Protein AF-A0A970BBR5-F1 (afdb_monomer_lite)

Foldseek 3Di:
DVVPPVVVVVDPDDVVVVVVVVVVPDDPVNVVVCCVVPPVPDDDDDDDDDPPVVDDVVVVCVVHDDDDDDPCRVPPD

Sequence (77 aa):
EQIVRWNNMGFETDPAKVKREIYEKLSFEDIAVFYKNNLQTKPVVICIVGDKKSIDMTELGKYGKIVEVKEASLFGK

Radius of gyration: 21.23 Å; chains: 1; bounding box: 44×36×47 Å

Structure (mmCIF, N/CA/C/O backbone):
data_AF-A0A970BBR5-F1
#
_entry.id   AF-A0A970BBR5-F1
#
loop_
_atom_site.group_PDB
_atom_site.id
_atom_site.type_symbol
_atom_site.label_atom_id
_atom_site.label_alt_id
_atom_site.label_comp_id
_atom_site.label_asym_id
_atom_site.label_entity_id
_atom_site.label_seq_id
_atom_site.pdbx_PDB_ins_code
_atom_site.Cartn_x
_atom_site.Cartn_y
_atom_site.Cartn_z
_atom_site.occupancy
_atom_site.B_iso_or_equiv
_atom_site.auth_seq_id
_atom_site.auth_comp_id
_atom_site.auth_asym_id
_atom_site.auth_atom_id
_atom_site.pdbx_PDB_model_num
ATOM 1 N N . GLU A 1 1 ? 14.472 -24.523 -15.364 1.00 51.62 1 GLU A N 1
ATOM 2 C CA . GLU A 1 1 ? 13.711 -24.238 -16.604 1.00 51.62 1 GLU A CA 1
ATOM 3 C C . GLU A 1 1 ? 13.063 -22.844 -16.589 1.00 51.62 1 GLU A C 1
ATOM 5 O O . GLU A 1 1 ? 11.852 -22.704 -16.693 1.00 51.62 1 GLU A O 1
ATOM 10 N N . GLN A 1 2 ? 13.850 -21.768 -16.468 1.00 55.59 2 GLN A N 1
ATOM 11 C CA . GLN A 1 2 ? 13.303 -20.398 -16.527 1.00 55.59 2 GLN A CA 1
ATOM 12 C C . GLN A 1 2 ? 12.944 -19.981 -17.971 1.00 55.59 2 GLN A C 1
ATOM 14 O O . GLN A 1 2 ? 12.047 -19.173 -18.185 1.00 55.59 2 GLN A O 1
ATOM 19 N N . ILE A 1 3 ? 13.598 -20.614 -18.955 1.00 55.84 3 ILE A N 1
ATOM 20 C CA . ILE A 1 3 ? 13.493 -20.335 -20.396 1.00 55.84 3 ILE A CA 1
ATOM 21 C C . ILE A 1 3 ? 12.101 -20.690 -20.969 1.00 55.84 3 ILE A C 1
ATOM 23 O O . ILE A 1 3 ? 11.677 -20.096 -21.953 1.00 55.84 3 ILE A O 1
ATOM 27 N N . VAL A 1 4 ? 11.334 -21.586 -20.331 1.00 69.06 4 VAL A N 1
ATOM 28 C CA . VAL A 1 4 ? 10.053 -22.094 -20.876 1.00 69.06 4 VAL A CA 1
ATOM 29 C C . VAL A 1 4 ? 8.867 -21.158 -20.596 1.00 69.06 4 VAL A C 1
ATOM 31 O O . VAL A 1 4 ? 7.961 -21.016 -21.415 1.00 69.06 4 VAL A O 1
ATOM 34 N N . ARG A 1 5 ? 8.851 -20.469 -19.449 1.00 82.62 5 ARG A N 1
ATOM 35 C CA . ARG A 1 5 ? 7.653 -19.740 -18.996 1.00 82.62 5 ARG A CA 1
ATOM 36 C C . ARG A 1 5 ? 7.337 -18.503 -19.839 1.00 82.62 5 ARG A C 1
ATOM 38 O O . ARG A 1 5 ? 6.167 -18.201 -20.043 1.00 82.62 5 ARG A O 1
ATOM 45 N N . TRP A 1 6 ? 8.349 -17.768 -20.296 1.00 85.75 6 TRP A N 1
ATOM 46 C CA . TRP A 1 6 ? 8.132 -16.529 -21.052 1.00 85.75 6 TRP A CA 1
ATOM 47 C C . TRP A 1 6 ? 7.694 -16.797 -22.489 1.00 85.75 6 TRP A C 1
ATOM 49 O O . TRP A 1 6 ? 6.814 -16.102 -22.989 1.00 85.75 6 TRP A O 1
ATOM 59 N N . ASN A 1 7 ? 8.209 -17.864 -23.102 1.00 85.38 7 ASN A N 1
ATOM 60 C CA . ASN A 1 7 ? 7.755 -18.302 -24.416 1.00 85.38 7 ASN A CA 1
ATOM 61 C C . ASN A 1 7 ? 6.268 -18.708 -24.387 1.00 85.38 7 ASN A C 1
ATOM 63 O O . ASN A 1 7 ? 5.494 -18.254 -25.222 1.00 85.38 7 ASN A O 1
ATOM 67 N N . ASN A 1 8 ? 5.831 -19.420 -23.339 1.00 88.12 8 ASN A N 1
ATOM 68 C CA . ASN A 1 8 ? 4.416 -19.776 -23.143 1.00 88.12 8 ASN A CA 1
ATOM 69 C C . ASN A 1 8 ? 3.491 -18.572 -22.877 1.00 88.12 8 ASN A C 1
ATOM 71 O O . ASN A 1 8 ? 2.278 -18.693 -23.017 1.00 88.12 8 ASN A O 1
ATOM 75 N N . MET A 1 9 ? 4.037 -17.418 -22.482 1.00 88.06 9 MET A N 1
ATOM 76 C CA . MET A 1 9 ? 3.284 -16.161 -22.358 1.00 88.06 9 MET A CA 1
ATOM 77 C C . MET A 1 9 ? 3.266 -15.350 -23.666 1.00 88.06 9 MET A C 1
ATOM 79 O O . MET A 1 9 ? 2.729 -14.246 -23.677 1.00 88.06 9 MET A O 1
ATOM 83 N N . GLY A 1 10 ? 3.849 -15.876 -24.750 1.00 90.56 10 GLY A N 1
ATOM 84 C CA . GLY A 1 10 ? 3.885 -15.232 -26.063 1.00 90.56 10 GLY A CA 1
ATOM 85 C C . GLY A 1 10 ? 5.029 -14.235 -26.260 1.00 90.56 10 GLY A C 1
ATOM 86 O O . GLY A 1 10 ? 4.987 -13.454 -27.205 1.00 90.56 10 GLY A O 1
ATOM 87 N N . PHE A 1 11 ? 6.047 -14.228 -25.393 1.00 89.12 11 PHE A N 1
ATOM 88 C CA . PHE A 1 11 ? 7.217 -13.371 -25.591 1.00 89.12 11 PHE A CA 1
ATOM 89 C C . PHE A 1 11 ? 8.204 -13.999 -26.586 1.00 89.12 11 PHE A C 1
ATOM 91 O O . PHE A 1 11 ? 8.603 -15.155 -26.434 1.00 89.12 11 PHE A O 1
ATOM 98 N N . GLU A 1 12 ? 8.648 -13.206 -27.564 1.00 88.62 12 GLU A N 1
ATOM 99 C CA . GLU A 1 12 ? 9.662 -13.604 -28.556 1.00 88.62 12 GLU A CA 1
ATOM 100 C C . GLU A 1 12 ? 11.067 -13.720 -27.950 1.00 88.62 12 GLU A C 1
ATOM 102 O O . GLU A 1 12 ? 11.884 -14.534 -28.376 1.00 88.62 12 GLU A O 1
ATOM 107 N N . THR A 1 13 ? 11.354 -12.908 -26.932 1.00 88.50 13 THR A N 1
ATOM 108 C CA . THR A 1 13 ? 12.633 -12.888 -26.217 1.00 88.50 13 THR A CA 1
ATOM 109 C C . THR A 1 13 ? 12.404 -12.728 -24.719 1.00 88.50 13 THR A C 1
ATOM 111 O O . THR A 1 13 ? 11.301 -12.420 -24.273 1.00 88.50 13 THR A O 1
ATOM 114 N N . ASP A 1 14 ? 13.449 -12.959 -23.925 1.00 89.25 14 ASP A N 1
ATOM 115 C CA . ASP A 1 14 ? 13.412 -12.768 -22.476 1.00 89.25 14 ASP A CA 1
ATOM 116 C C . ASP A 1 14 ? 13.010 -11.317 -22.116 1.00 89.25 14 ASP A C 1
ATOM 118 O O . ASP A 1 14 ? 13.815 -10.393 -22.296 1.00 89.25 14 ASP A O 1
ATOM 122 N N . PRO A 1 15 ? 11.806 -11.093 -21.549 1.00 90.50 15 PRO A N 1
ATOM 123 C CA . PRO A 1 15 ? 11.340 -9.756 -21.211 1.00 90.50 15 PRO A CA 1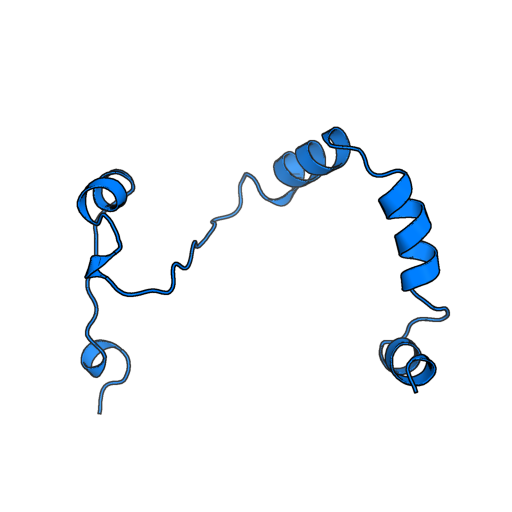
ATOM 124 C C . PRO A 1 15 ? 12.155 -9.115 -20.082 1.00 90.50 15 PRO A C 1
ATOM 126 O O . PRO A 1 15 ? 12.130 -7.895 -19.944 1.00 90.50 15 PRO A O 1
ATOM 129 N N . ALA A 1 16 ? 12.876 -9.886 -19.263 1.00 89.75 16 ALA A N 1
ATOM 130 C CA . ALA A 1 16 ? 13.721 -9.344 -18.205 1.00 89.75 16 ALA A CA 1
ATOM 131 C C . ALA A 1 16 ? 14.930 -8.586 -18.770 1.00 89.75 16 ALA A C 1
ATOM 133 O O . ALA A 1 16 ? 15.344 -7.598 -18.165 1.00 89.75 16 ALA A O 1
ATOM 134 N N . LYS A 1 17 ? 15.459 -8.991 -19.935 1.00 88.62 17 LYS A N 1
ATOM 135 C CA . LYS A 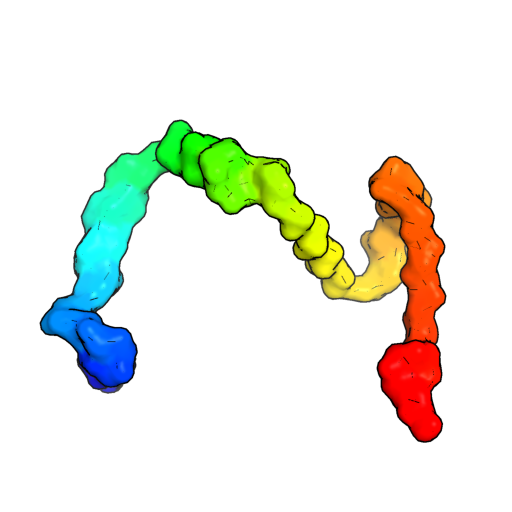1 17 ? 16.545 -8.263 -20.616 1.00 88.62 17 LYS A CA 1
ATOM 136 C C . LYS A 1 17 ? 16.090 -6.870 -21.035 1.00 88.62 17 LYS A C 1
ATOM 138 O O . LYS A 1 17 ? 16.708 -5.887 -20.648 1.00 88.62 17 LYS A O 1
ATOM 143 N N . VAL A 1 18 ? 14.953 -6.799 -21.727 1.00 89.38 18 VAL A N 1
ATOM 144 C CA . VAL A 1 18 ? 14.355 -5.533 -22.179 1.00 89.38 18 VAL A CA 1
ATOM 145 C C . VAL A 1 18 ? 13.980 -4.646 -20.988 1.00 89.38 18 VAL A C 1
ATOM 147 O O . VAL A 1 18 ? 14.292 -3.459 -20.963 1.00 89.38 18 VAL A O 1
ATOM 150 N N . LYS A 1 19 ? 13.339 -5.219 -19.962 1.00 91.38 19 LYS A N 1
ATOM 151 C CA . LYS A 1 19 ? 12.906 -4.468 -18.774 1.00 91.38 19 LYS A CA 1
ATOM 152 C C . LYS A 1 19 ? 14.071 -3.893 -17.975 1.00 91.38 19 LYS A C 1
ATOM 154 O O . LYS A 1 19 ? 13.931 -2.793 -17.453 1.00 91.38 19 LYS A O 1
ATOM 159 N N . ARG A 1 20 ? 15.203 -4.601 -17.878 1.00 93.75 20 ARG A N 1
ATOM 160 C CA . ARG A 1 20 ? 16.375 -4.134 -17.121 1.00 93.75 20 ARG A CA 1
ATOM 161 C C . ARG A 1 20 ? 16.882 -2.791 -17.639 1.00 93.75 20 ARG A C 1
ATOM 163 O O . ARG A 1 20 ? 17.010 -1.865 -16.849 1.00 93.75 20 ARG A O 1
ATOM 170 N N . GLU A 1 21 ? 17.083 -2.670 -18.949 1.00 92.06 21 GLU A N 1
ATOM 171 C CA . GLU A 1 21 ? 17.571 -1.430 -19.570 1.00 92.06 21 GLU A CA 1
ATOM 172 C C . GLU A 1 21 ? 16.617 -0.246 -19.354 1.00 92.06 21 GLU A C 1
ATOM 174 O O . GLU A 1 21 ? 17.054 0.897 -19.232 1.00 92.06 21 GLU A O 1
ATOM 179 N N . ILE A 1 22 ? 15.308 -0.516 -19.306 1.00 92.62 22 ILE A N 1
ATOM 180 C CA . ILE A 1 22 ? 14.279 0.496 -19.039 1.00 92.62 22 ILE A CA 1
ATOM 181 C C . ILE A 1 22 ? 14.311 0.909 -17.565 1.00 92.62 22 ILE A C 1
ATOM 183 O O . ILE A 1 22 ? 14.280 2.098 -17.263 1.00 92.62 22 ILE A O 1
ATOM 187 N N . TYR A 1 23 ? 14.398 -0.053 -16.642 1.00 92.94 23 TYR A N 1
ATOM 188 C CA . TYR A 1 23 ? 14.427 0.226 -15.205 1.00 92.94 23 TYR A CA 1
ATOM 189 C C . TYR A 1 23 ? 15.689 0.971 -14.769 1.00 92.94 23 TYR A C 1
ATOM 191 O O . TYR A 1 23 ? 15.596 1.833 -13.905 1.00 92.94 23 TYR A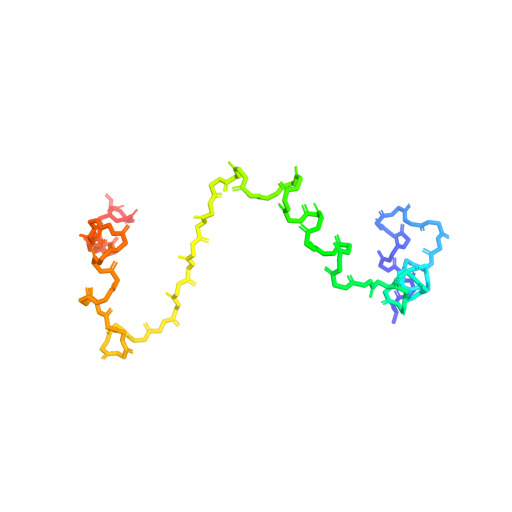 O 1
ATOM 199 N N . GLU A 1 24 ? 16.840 0.704 -15.388 1.00 94.81 24 GLU A N 1
ATOM 200 C CA . GLU A 1 24 ? 18.087 1.439 -15.121 1.00 94.81 24 GLU A CA 1
ATOM 201 C C . GLU A 1 24 ? 18.001 2.927 -15.492 1.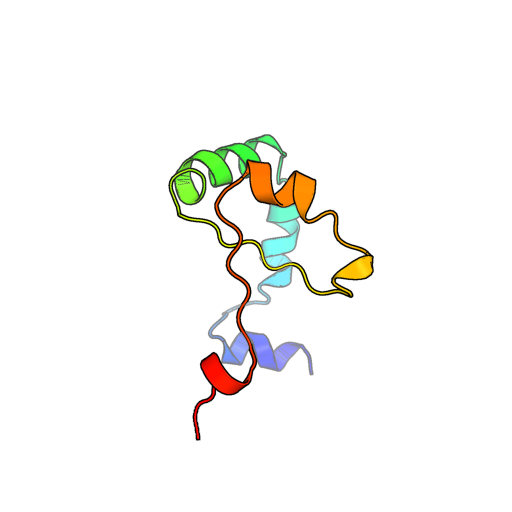00 94.81 24 GLU A C 1
ATOM 203 O O . GLU A 1 24 ? 18.706 3.749 -14.911 1.00 94.81 24 GLU A O 1
ATOM 208 N N . LYS A 1 25 ? 17.133 3.284 -16.444 1.00 95.81 25 LYS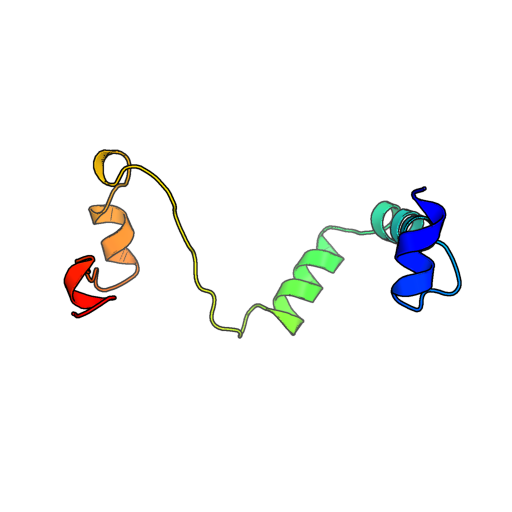 A N 1
ATOM 209 C CA . LYS A 1 25 ? 16.935 4.663 -16.917 1.00 95.81 25 LYS A CA 1
ATOM 210 C C . LYS A 1 25 ? 15.704 5.337 -16.308 1.00 95.81 25 LYS A C 1
ATOM 212 O O . LYS A 1 25 ? 15.491 6.520 -16.558 1.00 95.81 25 LYS A O 1
ATOM 217 N N . LEU A 1 26 ? 14.890 4.597 -15.554 1.00 96.31 26 LEU A N 1
ATOM 218 C CA . LEU A 1 26 ? 13.639 5.090 -14.991 1.00 96.31 26 LEU A CA 1
ATOM 219 C C . LEU A 1 26 ? 13.919 6.160 -13.933 1.00 96.31 26 LEU A C 1
ATOM 221 O O . LEU A 1 26 ? 14.606 5.905 -12.943 1.00 96.31 26 LEU A O 1
ATOM 225 N N . SER A 1 27 ? 13.349 7.346 -14.117 1.00 97.31 27 SER A N 1
ATOM 226 C CA . SER A 1 27 ? 13.437 8.430 -13.145 1.00 97.31 27 SER A CA 1
ATOM 227 C C . SER A 1 27 ? 12.202 8.484 -12.242 1.00 97.31 27 SER A C 1
ATOM 229 O O . SER A 1 27 ? 11.152 7.903 -12.527 1.00 97.31 27 SER A O 1
ATOM 231 N N . PHE A 1 28 ? 12.306 9.224 -11.137 1.00 96.56 28 PHE A N 1
ATOM 232 C CA . PHE A 1 28 ? 11.147 9.485 -10.282 1.00 96.56 28 PHE A CA 1
ATOM 233 C C . PHE A 1 28 ? 10.073 10.324 -10.996 1.00 96.56 28 PHE A C 1
ATOM 235 O O . PHE A 1 28 ? 8.882 10.107 -10.775 1.00 96.56 28 PHE A O 1
ATOM 242 N N . GLU A 1 29 ? 10.482 11.236 -11.883 1.00 98.00 29 GLU A N 1
ATOM 243 C CA . GLU A 1 29 ? 9.564 12.058 -12.679 1.00 98.00 29 GLU A CA 1
ATOM 244 C C . GLU A 1 29 ? 8.673 11.178 -13.568 1.00 98.00 29 GLU A C 1
ATOM 246 O O . GLU A 1 29 ? 7.459 11.368 -13.606 1.00 98.00 29 GLU A O 1
ATOM 251 N N . ASP A 1 30 ? 9.242 10.144 -14.198 1.00 96.94 30 ASP A N 1
ATOM 252 C CA . ASP A 1 30 ? 8.483 9.192 -15.020 1.00 96.94 30 ASP A CA 1
ATOM 253 C C . ASP A 1 30 ? 7.393 8.480 -14.205 1.00 96.94 30 ASP A C 1
ATOM 255 O O . ASP A 1 30 ? 6.257 8.315 -14.660 1.00 96.94 30 ASP A O 1
ATOM 259 N N . ILE A 1 31 ? 7.717 8.096 -12.965 1.00 96.19 31 ILE A N 1
ATOM 260 C CA . ILE A 1 31 ? 6.776 7.456 -12.036 1.00 96.19 31 ILE A CA 1
ATOM 261 C C . ILE A 1 31 ? 5.661 8.437 -11.649 1.00 96.19 31 ILE A C 1
ATOM 263 O O . ILE A 1 31 ? 4.481 8.072 -11.657 1.00 96.19 31 ILE A O 1
ATOM 267 N N . ALA A 1 32 ? 6.015 9.686 -11.340 1.00 97.38 32 ALA A N 1
ATOM 268 C CA . ALA A 1 32 ? 5.060 10.723 -10.966 1.00 97.38 32 ALA A CA 1
ATOM 269 C C . ALA A 1 32 ? 4.102 11.062 -12.121 1.00 97.38 32 ALA A C 1
ATOM 271 O O . ALA A 1 32 ? 2.885 11.131 -11.921 1.00 97.38 32 ALA A O 1
ATOM 272 N N . VAL A 1 33 ? 4.628 11.202 -13.342 1.00 97.75 33 VAL A N 1
ATOM 273 C CA . VAL A 1 33 ? 3.839 11.425 -14.560 1.00 97.75 33 VAL A CA 1
ATOM 274 C C . VAL A 1 33 ? 2.910 10.241 -14.825 1.00 97.75 33 VAL A C 1
ATOM 276 O O . VAL A 1 33 ? 1.724 10.442 -15.103 1.00 97.75 33 VAL A O 1
ATOM 279 N N . PHE A 1 34 ? 3.397 9.004 -14.682 1.00 96.38 34 PHE A N 1
ATOM 280 C CA . PHE A 1 34 ? 2.558 7.817 -14.827 1.00 96.38 34 PHE A CA 1
ATOM 281 C C . PHE A 1 34 ? 1.406 7.812 -13.817 1.00 96.38 34 PHE A C 1
ATOM 283 O O . PHE A 1 34 ? 0.256 7.611 -14.214 1.00 96.38 34 PHE A O 1
ATOM 290 N N . TYR A 1 35 ? 1.691 8.074 -12.537 1.00 95.56 35 TYR A N 1
ATOM 291 C CA . TYR A 1 35 ? 0.674 8.155 -11.489 1.00 95.56 35 TYR A CA 1
ATOM 292 C C . TYR A 1 35 ? -0.381 9.214 -11.817 1.00 95.56 35 TYR A C 1
ATOM 294 O O . TYR A 1 35 ? -1.576 8.909 -11.827 1.00 95.56 35 TYR A O 1
ATOM 302 N N . LYS A 1 36 ? 0.055 10.434 -12.151 1.00 96.12 36 LYS A N 1
ATOM 303 C CA . LYS A 1 36 ? -0.832 11.556 -12.480 1.00 96.12 36 LYS A CA 1
ATOM 304 C C . LYS A 1 36 ? -1.767 11.219 -13.641 1.00 96.12 36 LYS A C 1
ATOM 306 O O . LYS A 1 36 ? -2.972 11.426 -13.544 1.00 96.12 36 LYS A O 1
ATOM 311 N N . ASN A 1 37 ? -1.220 10.658 -14.717 1.00 96.75 37 ASN A N 1
ATOM 312 C CA . ASN A 1 37 ? -1.974 10.429 -15.948 1.00 96.75 37 ASN A CA 1
ATOM 313 C C . ASN A 1 37 ? -2.853 9.172 -15.897 1.00 96.75 37 ASN A C 1
ATOM 315 O O . ASN A 1 37 ? -3.865 9.113 -16.589 1.00 96.75 37 ASN A O 1
ATOM 319 N N . ASN A 1 38 ? -2.474 8.159 -15.109 1.00 94.88 38 ASN A N 1
ATOM 320 C CA . ASN A 1 38 ? -3.094 6.834 -15.195 1.00 94.88 38 ASN A CA 1
ATOM 321 C C . ASN A 1 38 ? -3.786 6.366 -13.916 1.00 94.88 38 ASN A C 1
ATOM 323 O O . ASN A 1 38 ? -4.617 5.458 -14.007 1.00 94.88 38 ASN A O 1
ATOM 327 N N . LEU A 1 39 ? -3.438 6.909 -12.746 1.00 93.69 39 LEU A N 1
ATOM 328 C CA . LEU A 1 39 ? -3.890 6.398 -11.446 1.00 93.69 39 LEU A CA 1
ATOM 329 C C . LEU A 1 39 ? -4.586 7.452 -10.580 1.00 93.69 39 LEU A C 1
ATOM 331 O O . LEU A 1 39 ? -5.504 7.091 -9.855 1.00 93.69 39 LEU A O 1
ATOM 335 N N . GLN A 1 40 ? -4.209 8.731 -10.676 1.00 94.06 40 GLN A N 1
ATOM 336 C CA . GLN A 1 40 ? -4.683 9.788 -9.772 1.00 94.06 40 GLN A CA 1
ATOM 337 C C . GLN A 1 40 ? -6.213 9.910 -9.705 1.00 94.06 40 GLN A C 1
ATOM 339 O O . GLN A 1 40 ? -6.764 10.184 -8.643 1.00 94.06 40 GLN A O 1
ATOM 344 N N . THR A 1 41 ? -6.901 9.731 -10.830 1.00 93.50 41 THR A N 1
ATOM 345 C CA . THR A 1 41 ? -8.364 9.859 -10.911 1.00 93.50 41 THR A CA 1
ATOM 346 C C . THR A 1 41 ? -9.102 8.548 -10.654 1.00 93.50 41 THR A C 1
ATOM 348 O O . THR A 1 41 ? -10.332 8.534 -10.629 1.00 93.50 41 THR A O 1
ATOM 351 N N . LYS A 1 42 ? -8.383 7.433 -10.483 1.00 93.31 42 LYS A N 1
ATOM 352 C CA . LYS A 1 42 ? -8.996 6.119 -10.291 1.00 93.31 42 LYS A CA 1
ATOM 353 C C . LYS A 1 42 ? -9.290 5.883 -8.809 1.00 93.31 42 LYS A C 1
ATOM 355 O O . LYS A 1 42 ? -8.465 6.231 -7.966 1.00 93.31 42 LYS A O 1
ATOM 360 N N . PRO A 1 43 ? -10.434 5.263 -8.469 1.00 90.94 43 PRO A N 1
ATOM 361 C CA . PRO A 1 43 ? -10.707 4.874 -7.093 1.00 90.94 43 PRO A CA 1
ATOM 362 C C . PRO A 1 43 ? -9.662 3.855 -6.622 1.00 90.94 43 PRO A C 1
ATOM 364 O O . PRO A 1 43 ? -9.359 2.891 -7.327 1.00 90.94 43 PRO A O 1
ATOM 367 N N . VAL A 1 44 ? -9.121 4.068 -5.422 1.00 88.31 44 VAL A N 1
ATOM 368 C CA . VAL A 1 44 ? -8.122 3.195 -4.795 1.00 88.31 44 VAL A CA 1
ATOM 369 C C . VAL A 1 44 ? -8.740 2.532 -3.570 1.00 88.31 44 VAL A C 1
ATOM 371 O O . VAL A 1 44 ? -9.378 3.193 -2.754 1.00 88.31 44 VAL A O 1
ATOM 374 N N . VAL A 1 45 ? -8.525 1.224 -3.430 1.00 91.12 45 VAL A N 1
ATOM 375 C CA . VAL A 1 45 ? -8.877 0.460 -2.229 1.00 91.12 45 VAL A CA 1
ATOM 376 C C . VAL A 1 45 ? -7.587 0.096 -1.507 1.00 91.12 45 VAL A C 1
ATOM 378 O O . VAL A 1 45 ? -6.702 -0.523 -2.095 1.00 91.12 45 VAL A O 1
ATOM 381 N N . ILE A 1 46 ? -7.483 0.473 -0.233 1.00 89.50 46 ILE A N 1
ATOM 382 C CA . ILE A 1 46 ? -6.351 0.119 0.628 1.00 89.50 46 ILE A CA 1
ATOM 383 C C . ILE A 1 46 ? -6.794 -1.028 1.536 1.00 89.50 46 ILE A C 1
ATOM 385 O O . ILE A 1 46 ? -7.767 -0.898 2.276 1.00 89.50 46 ILE A O 1
ATOM 389 N N . CYS A 1 47 ? -6.079 -2.151 1.477 1.00 92.69 47 CYS A N 1
ATOM 390 C CA . CYS A 1 47 ? -6.301 -3.297 2.353 1.00 92.69 47 CYS A CA 1
ATOM 391 C C . CYS A 1 47 ? -5.191 -3.354 3.405 1.00 92.69 47 CYS A C 1
ATOM 393 O O . CYS A 1 47 ? -4.010 -3.385 3.061 1.00 92.69 47 CYS A O 1
ATOM 395 N N . ILE A 1 48 ? -5.577 -3.365 4.680 1.00 90.69 48 ILE A N 1
ATOM 396 C CA . ILE A 1 48 ? -4.669 -3.501 5.821 1.00 90.69 48 ILE A CA 1
ATOM 397 C C . ILE A 1 48 ? -4.983 -4.841 6.479 1.00 90.69 48 ILE A C 1
ATOM 399 O O . ILE A 1 48 ? -6.128 -5.094 6.849 1.00 90.69 48 ILE A O 1
ATOM 403 N N . VAL A 1 49 ? -3.971 -5.697 6.619 1.00 93.81 49 VAL A N 1
ATOM 404 C CA . VAL A 1 49 ? -4.102 -7.022 7.235 1.00 93.81 49 VAL A CA 1
ATOM 405 C C . VAL A 1 49 ? -3.282 -7.044 8.519 1.00 93.81 49 VAL A C 1
ATOM 407 O O . VAL A 1 49 ? -2.077 -6.810 8.487 1.00 93.81 49 VAL A O 1
ATOM 410 N N . GLY A 1 50 ? -3.929 -7.318 9.651 1.00 92.69 50 GLY A N 1
ATOM 411 C CA . GLY A 1 50 ? -3.283 -7.363 10.961 1.00 92.69 50 GLY A CA 1
ATOM 412 C C . GLY A 1 50 ? -4.288 -7.499 12.103 1.00 92.69 50 GLY A C 1
ATOM 413 O O . GLY A 1 50 ? -5.498 -7.544 11.875 1.00 92.69 50 GLY A O 1
ATOM 414 N N . ASP A 1 51 ? -3.788 -7.560 13.339 1.00 93.81 51 ASP A N 1
ATOM 415 C CA . ASP A 1 51 ? -4.643 -7.514 14.529 1.00 93.81 51 ASP A CA 1
ATOM 416 C C . ASP A 1 51 ? -5.264 -6.114 14.663 1.00 93.81 51 ASP A C 1
ATOM 418 O O . ASP A 1 51 ? -4.553 -5.109 14.727 1.00 93.81 51 ASP A O 1
ATOM 422 N N . LYS A 1 52 ? -6.599 -6.048 14.753 1.00 88.50 52 LYS A N 1
ATOM 423 C CA . LYS A 1 52 ? -7.365 -4.810 14.969 1.00 88.50 52 LYS A CA 1
ATOM 424 C C . LYS A 1 52 ? -6.859 -4.023 16.182 1.00 88.50 52 LYS A C 1
ATOM 426 O O . LYS A 1 52 ? -6.901 -2.800 16.159 1.00 88.50 52 LYS A O 1
ATOM 431 N N . LYS A 1 53 ? -6.363 -4.696 17.229 1.00 93.06 53 LYS A N 1
ATOM 432 C CA . LYS A 1 53 ? -5.825 -4.041 18.438 1.00 93.06 53 LYS A CA 1
ATOM 433 C C . LYS A 1 53 ? -4.562 -3.224 18.172 1.00 93.06 53 LYS A C 1
ATOM 435 O O . LYS A 1 53 ? -4.253 -2.326 18.947 1.00 93.06 53 LYS A O 1
ATOM 440 N N . SER A 1 54 ? -3.837 -3.537 17.103 1.00 94.69 54 SER A N 1
ATOM 441 C CA . SER A 1 54 ? -2.634 -2.817 16.682 1.00 94.69 54 SER A CA 1
ATOM 442 C C . SER A 1 54 ? -2.937 -1.683 15.700 1.00 94.69 54 SER A C 1
ATOM 444 O O . SER A 1 54 ? -2.009 -1.024 15.237 1.00 94.69 54 SER A O 1
ATOM 446 N N . ILE A 1 55 ? -4.210 -1.461 15.360 1.00 93.31 55 ILE A N 1
ATOM 447 C CA . ILE A 1 55 ? -4.642 -0.472 14.375 1.00 93.31 55 ILE A CA 1
ATOM 448 C C . ILE A 1 55 ? -5.377 0.659 15.092 1.00 93.31 55 ILE A C 1
ATOM 450 O O . ILE A 1 55 ? -6.342 0.431 15.824 1.00 93.31 55 ILE A O 1
ATOM 454 N N . ASP A 1 56 ? -4.950 1.896 14.842 1.00 94.62 56 ASP A N 1
ATOM 455 C CA . ASP A 1 56 ? -5.648 3.076 15.341 1.00 94.62 56 ASP A CA 1
ATOM 456 C C . ASP A 1 56 ? -6.924 3.332 14.525 1.00 94.62 56 ASP A C 1
ATOM 458 O O . ASP A 1 56 ? -6.932 3.992 13.482 1.00 94.62 56 ASP A O 1
ATOM 462 N N . MET A 1 57 ? -8.032 2.777 15.013 1.00 92.75 57 MET A N 1
ATOM 463 C CA . MET A 1 57 ? -9.343 2.948 14.388 1.00 92.75 57 MET A CA 1
ATOM 464 C C . MET A 1 57 ? -9.849 4.395 14.479 1.00 92.75 57 MET A C 1
ATOM 466 O O . MET A 1 57 ? -10.667 4.793 13.656 1.00 92.75 57 MET A O 1
ATOM 470 N N . THR A 1 58 ? -9.373 5.194 15.438 1.00 93.94 58 THR A N 1
ATOM 471 C CA . THR A 1 58 ? -9.784 6.600 15.573 1.00 93.94 58 THR A CA 1
ATOM 472 C C . THR A 1 58 ? -9.203 7.428 14.435 1.00 93.94 58 THR A C 1
ATOM 474 O O . THR A 1 58 ? -9.923 8.195 13.796 1.00 93.94 58 THR A O 1
ATOM 477 N N . GLU A 1 59 ? -7.923 7.221 14.124 1.00 94.69 59 GLU A N 1
ATOM 478 C CA . GLU A 1 59 ? -7.270 7.865 12.984 1.00 94.69 59 GLU A CA 1
ATOM 479 C C . GLU A 1 59 ? -7.889 7.431 11.652 1.00 94.69 59 GLU A C 1
ATOM 481 O O . GLU A 1 59 ? -8.145 8.272 10.790 1.00 94.69 59 GLU A O 1
ATOM 486 N N . LEU A 1 60 ? -8.222 6.144 11.494 1.00 92.44 60 LEU A N 1
ATOM 487 C CA . LEU A 1 60 ? -8.906 5.658 10.289 1.00 92.44 60 LEU A CA 1
ATOM 488 C C . LEU A 1 60 ? -10.282 6.305 10.086 1.00 92.44 60 LEU A C 1
ATOM 490 O O . LEU A 1 60 ? -10.665 6.593 8.951 1.00 92.44 60 LEU A O 1
ATOM 494 N N . GLY A 1 61 ? -11.002 6.593 11.172 1.00 93.81 61 GLY A N 1
ATOM 495 C CA . GLY A 1 61 ? -12.307 7.254 11.123 1.00 93.81 61 GLY A CA 1
ATOM 496 C C . GLY A 1 61 ? -12.276 8.659 10.514 1.00 93.81 61 GLY A C 1
ATOM 497 O O . GLY A 1 61 ? -13.299 9.131 10.021 1.00 93.81 61 GLY A O 1
ATOM 498 N N . LYS A 1 62 ? -11.109 9.319 10.473 1.00 96.25 62 LYS A N 1
ATOM 499 C CA . LYS A 1 62 ? -10.948 10.630 9.818 1.00 96.25 62 LYS A CA 1
ATOM 500 C C . LYS A 1 62 ? -11.111 10.559 8.301 1.00 96.25 62 LYS A C 1
ATOM 502 O O . LYS A 1 62 ? -11.482 11.553 7.684 1.00 96.25 62 LYS A O 1
ATOM 507 N N . TYR A 1 63 ? -10.851 9.397 7.703 1.00 91.69 63 TYR A N 1
ATOM 508 C CA . TYR A 1 63 ? -10.939 9.193 6.256 1.00 91.69 63 TYR A CA 1
ATOM 509 C C . TYR A 1 63 ? -12.335 8.754 5.797 1.00 91.69 63 TYR A C 1
ATOM 511 O O . TYR A 1 63 ? -12.614 8.752 4.599 1.00 91.69 63 TYR A O 1
ATOM 519 N N . GLY A 1 64 ? -13.228 8.396 6.724 1.00 91.50 64 GLY A N 1
ATOM 520 C CA . GLY A 1 64 ? -14.598 8.019 6.403 1.00 91.50 64 GLY A CA 1
ATOM 521 C C . GLY A 1 64 ? -15.285 7.201 7.491 1.00 91.50 64 GLY A C 1
ATOM 522 O O . GLY A 1 64 ? -14.722 6.883 8.537 1.00 91.50 64 GLY A O 1
ATOM 523 N N . LYS A 1 65 ? -16.541 6.832 7.226 1.00 94.50 65 LYS A N 1
ATOM 524 C CA . LYS A 1 65 ? -17.326 5.999 8.139 1.00 94.50 65 LYS A CA 1
ATOM 525 C C . LYS A 1 65 ? -16.730 4.594 8.225 1.00 94.50 65 LYS A C 1
ATOM 527 O O . LYS A 1 65 ? -16.649 3.886 7.225 1.00 94.50 65 LYS A O 1
ATOM 532 N N . ILE A 1 66 ? -16.423 4.162 9.443 1.00 93.06 66 ILE A N 1
ATOM 533 C CA . ILE A 1 66 ? -15.989 2.793 9.719 1.00 93.06 66 ILE A CA 1
ATOM 534 C C . ILE A 1 66 ? -17.214 1.877 9.724 1.00 93.06 66 ILE A C 1
ATOM 536 O O . ILE A 1 66 ? -18.184 2.120 10.445 1.00 93.06 66 ILE A O 1
ATOM 540 N N . VAL A 1 67 ? -17.161 0.820 8.916 1.00 93.12 67 VAL A N 1
ATOM 541 C CA . VAL A 1 67 ? -18.174 -0.237 8.874 1.00 93.12 67 VAL A CA 1
ATOM 542 C C . VAL A 1 67 ? -17.519 -1.534 9.322 1.00 93.12 67 VAL A C 1
ATOM 544 O O . VAL A 1 67 ? -16.633 -2.056 8.652 1.00 93.12 67 VAL A O 1
ATOM 547 N N . GLU A 1 68 ? -17.947 -2.048 10.471 1.00 91.69 68 GLU A N 1
ATOM 548 C CA . GLU A 1 68 ? -17.501 -3.345 10.969 1.00 91.69 68 GLU A CA 1
ATOM 549 C C . GLU A 1 68 ? -18.413 -4.444 10.427 1.00 91.69 68 GLU A C 1
ATOM 551 O O . GLU A 1 68 ? -19.635 -4.381 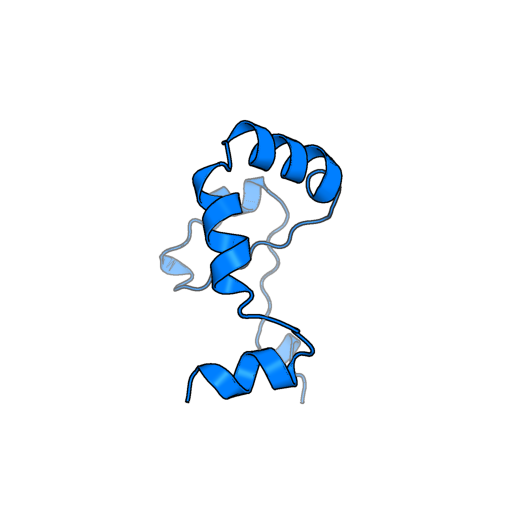10.576 1.00 91.69 68 GLU A O 1
ATOM 556 N N . VAL A 1 69 ? -17.814 -5.451 9.791 1.00 91.12 69 VAL A N 1
ATOM 557 C CA . VAL A 1 69 ? -18.541 -6.571 9.194 1.00 91.12 69 VAL A CA 1
ATOM 558 C C . VAL A 1 69 ? -18.164 -7.857 9.918 1.00 91.12 69 VAL A C 1
ATOM 560 O O . VAL A 1 69 ? -16.988 -8.125 10.154 1.00 91.12 69 VAL A O 1
ATOM 563 N N . LYS A 1 70 ? -19.169 -8.654 10.287 1.00 90.06 70 LYS A N 1
ATOM 564 C CA . LYS A 1 70 ? -18.972 -9.987 10.866 1.00 90.06 70 LYS A CA 1
ATOM 565 C C . LYS A 1 70 ? -18.919 -11.026 9.752 1.00 90.06 70 LYS A C 1
ATOM 567 O O . LYS A 1 70 ? -19.611 -10.885 8.750 1.00 90.06 70 LYS A O 1
ATOM 572 N N . GLU A 1 71 ? -18.177 -12.107 9.963 1.00 89.69 71 GLU A N 1
ATOM 573 C CA . GLU A 1 71 ? -18.069 -13.216 9.003 1.00 89.69 71 GLU A CA 1
ATOM 574 C C . GLU A 1 71 ? -19.443 -13.758 8.571 1.00 89.69 71 GLU A C 1
ATOM 576 O O . GLU A 1 71 ? -19.719 -13.881 7.380 1.00 89.69 71 GLU A O 1
ATOM 581 N N . ALA A 1 72 ? -20.358 -13.955 9.528 1.00 90.31 72 ALA A N 1
ATOM 582 C CA . ALA A 1 72 ? -21.729 -14.401 9.264 1.00 90.31 72 ALA A CA 1
ATOM 583 C C . ALA A 1 72 ? -22.544 -13.441 8.372 1.00 90.31 72 ALA A C 1
ATOM 585 O O . ALA A 1 72 ? -23.542 -13.848 7.787 1.00 90.31 72 ALA A O 1
ATOM 586 N N . SER A 1 73 ? -22.141 -12.170 8.279 1.00 86.75 73 SER A N 1
ATOM 587 C CA . SER A 1 73 ? -22.759 -11.172 7.400 1.00 86.75 73 SER A CA 1
ATOM 588 C C . SER A 1 73 ? -22.170 -11.177 5.986 1.00 86.75 73 SER A C 1
ATOM 590 O O . SER A 1 73 ? -22.786 -10.619 5.086 1.00 86.75 73 SER A O 1
ATOM 592 N N . LEU A 1 74 ? -20.991 -11.779 5.789 1.00 86.62 74 LEU A N 1
ATOM 593 C CA . LEU A 1 74 ? -20.315 -11.889 4.490 1.00 86.62 74 LEU A CA 1
ATOM 594 C C . LEU A 1 74 ? -20.605 -13.223 3.804 1.00 86.62 74 LEU A C 1
ATOM 596 O O . LEU A 1 74 ? -20.788 -13.263 2.591 1.00 86.62 74 LEU A O 1
ATOM 600 N N . PHE A 1 75 ? -20.658 -14.302 4.582 1.00 88.12 75 PHE A N 1
ATOM 601 C CA . PHE A 1 75 ? -20.755 -15.672 4.079 1.00 88.12 75 PHE A CA 1
ATOM 602 C C . PHE A 1 75 ? -22.009 -16.369 4.610 1.00 88.12 75 PHE A C 1
ATOM 604 O O . PHE A 1 75 ? -21.908 -17.470 5.140 1.00 88.12 75 PHE A O 1
ATOM 611 N N . GLY A 1 76 ? -23.168 -15.698 4.550 1.00 76.88 76 GLY A N 1
ATOM 612 C CA . GLY A 1 76 ? -24.433 -16.207 5.097 1.00 76.88 76 GLY A CA 1
ATOM 613 C C . GLY A 1 76 ? -24.648 -17.707 4.838 1.00 76.88 76 GLY A C 1
ATOM 614 O O . GLY A 1 76 ? -24.295 -18.205 3.770 1.00 76.88 76 GLY A O 1
ATOM 615 N N . LYS A 1 77 ? -25.192 -18.415 5.836 1.00 58.59 77 LYS A N 1
ATOM 616 C CA . LYS A 1 77 ? -25.668 -19.794 5.652 1.00 58.59 77 LYS A CA 1
ATOM 617 C C . LYS A 1 77 ? -26.777 -19.853 4.610 1.00 58.59 77 LYS A C 1
ATOM 619 O O . LYS A 1 77 ? -27.634 -18.941 4.643 1.00 58.59 77 LYS A O 1
#

Secondary structure (DSSP, 8-state):
--HHHHHHTT-SS-HHHHHHHHHHH--HHHHHHHHHHHTTTS-------S-GGGS-HHHHHTTS------HHHHS--

pLDDT: mean 89.81, std 9.22, range [51.62, 98.0]